Protein AF-A0A3D1PBG0-F1 (afdb_monomer_lite)

Foldseek 3Di:
DQFAFEEEEDAPVVCVVCVVVVVVCCVRYNDYHYDYLPQPLPPDPVSVVVVVVVLVVCCVVPVLVNLVVQQFLVNQAVSLVVLCVVQVPDPDNGQEYEYEARSHAVHPDDDDRAYEYEDADDLVRCVVPPVSNNSDPDPVRSVSSVVRVVSRCVRHPYYHYPDPSRVD

Structure (mmCIF, N/CA/C/O backbone):
data_AF-A0A3D1PBG0-F1
#
_entry.id   AF-A0A3D1PBG0-F1
#
loop_
_atom_site.group_PDB
_atom_site.id
_atom_site.type_symbol
_atom_site.label_atom_id
_atom_site.label_alt_id
_atom_site.label_comp_id
_atom_site.label_asym_id
_atom_site.label_entity_id
_atom_site.label_seq_id
_atom_site.pdbx_PDB_ins_code
_atom_site.Cartn_x
_atom_site.Cartn_y
_atom_site.Cartn_z
_atom_site.occupancy
_atom_site.B_iso_or_equiv
_atom_site.auth_seq_id
_atom_site.auth_comp_id
_atom_site.auth_asym_id
_atom_site.auth_atom_id
_atom_site.pdbx_PDB_model_num
ATOM 1 N N . MET A 1 1 ? -12.988 -9.705 21.119 1.00 61.44 1 MET A N 1
ATOM 2 C CA . MET A 1 1 ? -12.071 -8.571 20.894 1.00 61.44 1 MET A CA 1
ATOM 3 C C . MET A 1 1 ? -12.846 -7.545 20.090 1.00 61.44 1 MET A C 1
ATOM 5 O O . MET A 1 1 ? -13.422 -7.934 19.080 1.00 61.44 1 MET A O 1
ATOM 9 N N . LYS A 1 2 ? -12.994 -6.318 20.593 1.00 81.25 2 LYS A N 1
ATOM 10 C CA . LYS A 1 2 ? -13.660 -5.228 19.870 1.00 81.25 2 LYS A CA 1
ATOM 11 C C . LYS A 1 2 ? -12.547 -4.421 19.209 1.00 81.25 2 LYS A C 1
ATOM 13 O O . LYS A 1 2 ? -11.598 -4.080 19.902 1.00 81.25 2 LYS A O 1
ATOM 18 N N . PHE A 1 3 ? -12.619 -4.226 17.898 1.00 92.12 3 PHE A N 1
ATOM 19 C CA . PHE A 1 3 ? -11.688 -3.346 17.202 1.00 92.12 3 PHE A CA 1
ATOM 20 C C . PHE A 1 3 ? -12.263 -1.930 17.227 1.00 92.12 3 PHE A C 1
ATOM 22 O O . PHE A 1 3 ? -13.442 -1.741 16.924 1.00 92.12 3 PHE A O 1
ATOM 29 N N . GLU A 1 4 ? -11.457 -0.953 17.612 1.00 95.38 4 GLU A N 1
ATOM 30 C CA . GLU A 1 4 ? -11.879 0.437 17.778 1.00 95.38 4 GLU A CA 1
ATOM 31 C C . GLU A 1 4 ? -11.439 1.266 16.571 1.00 95.38 4 GLU A C 1
ATOM 33 O O . GLU A 1 4 ? -12.263 1.942 15.951 1.00 95.38 4 GLU A O 1
ATOM 38 N N . HIS A 1 5 ? -10.178 1.137 16.159 1.00 97.56 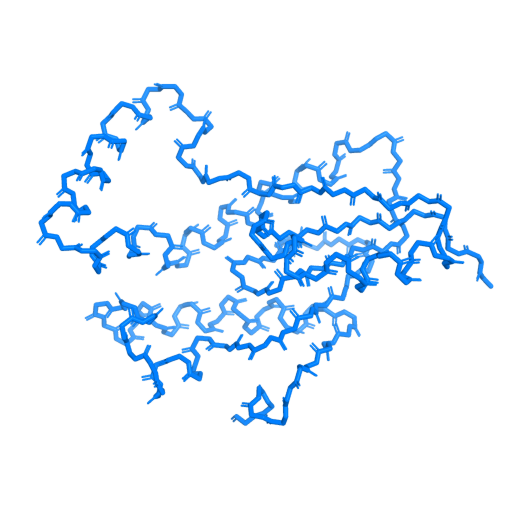5 HIS A N 1
ATOM 39 C CA . HIS A 1 5 ? -9.558 2.039 15.196 1.00 97.56 5 HIS A CA 1
ATOM 40 C C . HIS A 1 5 ? -9.002 1.312 13.966 1.00 97.56 5 HIS A C 1
ATOM 42 O O . HIS A 1 5 ? -8.009 0.583 14.039 1.00 97.56 5 HIS A O 1
ATOM 48 N N . LEU A 1 6 ? -9.604 1.583 12.805 1.00 97.81 6 LEU A N 1
ATOM 49 C CA . LEU A 1 6 ? -9.105 1.175 11.493 1.00 97.81 6 LEU A CA 1
ATOM 50 C C .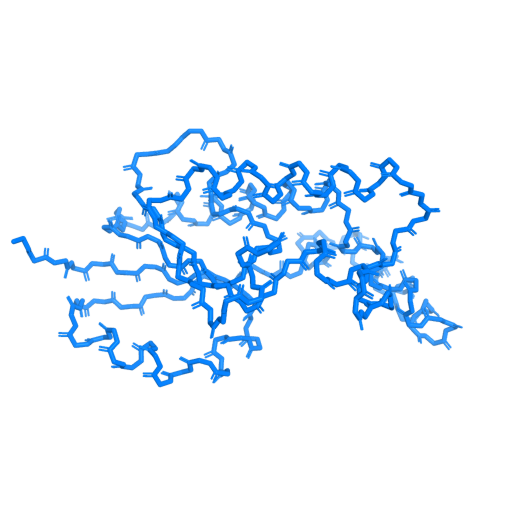 LEU A 1 6 ? -8.471 2.361 10.773 1.00 97.81 6 LEU A C 1
ATOM 52 O O . LEU A 1 6 ? -9.118 3.389 10.568 1.00 97.81 6 LEU A O 1
ATOM 56 N N . VAL A 1 7 ? -7.247 2.183 10.285 1.00 97.94 7 VAL A N 1
ATOM 57 C CA . VAL A 1 7 ? -6.604 3.148 9.385 1.00 97.94 7 VAL A CA 1
ATOM 58 C C . VAL A 1 7 ? -6.516 2.558 7.988 1.00 97.94 7 VAL A C 1
ATOM 60 O O . VAL A 1 7 ? -5.925 1.505 7.785 1.00 97.94 7 VAL A O 1
ATOM 63 N N . VAL A 1 8 ? -7.087 3.241 7.003 1.00 97.38 8 VAL A N 1
ATOM 64 C CA . VAL A 1 8 ? -7.045 2.858 5.592 1.00 97.38 8 VAL A CA 1
ATOM 65 C C . VAL A 1 8 ? -5.971 3.671 4.877 1.00 97.38 8 VAL A C 1
ATOM 67 O O . VAL A 1 8 ? -5.978 4.902 4.917 1.00 97.38 8 VAL A O 1
ATOM 70 N N . THR A 1 9 ? -5.067 2.991 4.179 1.00 96.25 9 THR A N 1
ATOM 71 C CA . THR A 1 9 ? -3.975 3.603 3.412 1.00 96.25 9 THR A CA 1
ATOM 72 C C . THR A 1 9 ? -4.083 3.221 1.938 1.00 96.25 9 THR A C 1
ATOM 74 O O . THR A 1 9 ? -4.420 2.093 1.594 1.00 96.25 9 THR A O 1
ATOM 77 N N . GLY A 1 10 ? -3.818 4.156 1.029 1.00 92.44 10 GLY A N 1
ATOM 78 C CA . GLY A 1 10 ? -3.836 3.903 -0.412 1.00 92.44 10 GLY A CA 1
ATOM 79 C C . GLY A 1 10 ? -3.897 5.183 -1.240 1.00 92.44 10 GLY A C 1
ATOM 80 O O . GLY A 1 10 ? -3.747 6.292 -0.722 1.00 92.44 10 GLY A O 1
ATOM 81 N N . ASP A 1 11 ? -4.120 5.018 -2.544 1.00 87.12 11 ASP A N 1
ATOM 82 C CA . ASP A 1 11 ? -4.402 6.144 -3.437 1.00 87.12 11 ASP A CA 1
ATOM 83 C C . ASP A 1 11 ? -5.865 6.615 -3.264 1.00 87.12 11 ASP A C 1
ATOM 85 O O . ASP A 1 11 ? -6.774 5.772 -3.240 1.00 87.12 11 ASP A O 1
ATOM 89 N N . PRO A 1 12 ? -6.134 7.936 -3.199 1.00 87.44 12 PRO A N 1
ATOM 90 C CA . PRO A 1 12 ? -7.490 8.475 -3.072 1.00 87.44 12 PRO A CA 1
ATOM 91 C C . PRO A 1 12 ? -8.471 7.989 -4.147 1.00 87.44 12 PRO A C 1
ATOM 93 O O . PRO A 1 12 ? -9.658 7.799 -3.860 1.00 87.44 12 PRO A O 1
ATOM 96 N N . PHE A 1 13 ? -7.996 7.743 -5.374 1.00 86.56 13 PHE A N 1
ATOM 97 C CA . PHE A 1 13 ? -8.817 7.175 -6.445 1.00 86.56 13 PHE A CA 1
ATOM 98 C C . PHE A 1 13 ? -9.429 5.835 -6.019 1.00 86.56 13 PHE A C 1
ATOM 100 O O . PHE A 1 13 ? -10.619 5.572 -6.228 1.00 86.56 13 PHE A O 1
ATOM 107 N N . PHE A 1 14 ? -8.634 5.002 -5.352 1.00 88.88 14 PHE A N 1
ATOM 108 C CA . PHE A 1 14 ? -9.062 3.689 -4.900 1.00 88.88 14 PHE A CA 1
ATOM 109 C C . PHE A 1 14 ? -9.926 3.734 -3.646 1.00 88.88 14 PHE A C 1
ATOM 111 O O . PHE A 1 14 ? -10.770 2.852 -3.481 1.00 88.88 14 PHE A O 1
ATOM 118 N N . PHE A 1 15 ? -9.799 4.767 -2.815 1.00 90.62 15 PHE A N 1
ATOM 119 C CA . PHE A 1 15 ? -10.732 4.984 -1.709 1.00 90.62 15 PHE A CA 1
ATOM 120 C C . PHE A 1 15 ? -12.153 5.181 -2.223 1.00 90.62 15 PHE A C 1
ATOM 122 O O . PHE A 1 15 ? -13.081 4.508 -1.776 1.00 90.62 15 PHE A O 1
ATOM 129 N N . ASN A 1 16 ? -12.312 6.036 -3.235 1.00 89.81 16 ASN A N 1
ATOM 130 C CA . ASN A 1 16 ? -13.614 6.267 -3.847 1.00 89.81 16 ASN A CA 1
ATOM 131 C C . ASN A 1 16 ? -14.141 5.014 -4.569 1.00 89.81 16 ASN A C 1
ATOM 133 O O . ASN A 1 16 ? -15.311 4.661 -4.407 1.00 89.81 16 ASN A O 1
ATOM 137 N N . ARG A 1 17 ? -13.278 4.301 -5.312 1.00 91.38 17 ARG A N 1
ATOM 138 C CA . ARG A 1 17 ? -13.647 3.047 -5.999 1.00 91.38 17 ARG A CA 1
ATOM 139 C C . ARG A 1 17 ? -14.179 1.989 -5.025 1.00 91.38 17 ARG A C 1
ATOM 141 O O . ARG A 1 17 ? -15.126 1.286 -5.362 1.00 91.38 17 ARG A O 1
ATOM 148 N N . HIS A 1 18 ? -13.620 1.915 -3.817 1.00 93.00 18 HIS A N 1
ATOM 149 C CA . HIS A 1 18 ? -13.978 0.919 -2.801 1.00 93.00 18 HIS A CA 1
ATOM 150 C C . HIS A 1 18 ? -14.784 1.501 -1.631 1.00 93.00 18 HIS A C 1
ATOM 152 O O . HIS A 1 18 ? -14.865 0.887 -0.571 1.00 93.00 18 HIS A O 1
ATOM 158 N N . LYS A 1 19 ? -15.448 2.652 -1.804 1.00 94.38 19 LYS A N 1
ATOM 159 C CA . LYS A 1 19 ? -16.191 3.323 -0.720 1.00 94.38 19 LYS A CA 1
ATOM 160 C C . LYS A 1 19 ? -17.218 2.432 -0.012 1.00 94.38 19 LYS A C 1
ATOM 162 O O . LYS A 1 19 ? -17.438 2.576 1.184 1.00 94.38 19 LYS A O 1
ATOM 167 N N . PHE A 1 20 ? -17.840 1.498 -0.735 1.00 95.69 20 PHE A N 1
ATOM 168 C CA . PHE A 1 20 ? -18.821 0.575 -0.161 1.00 95.69 20 PHE A CA 1
ATOM 169 C C . PHE A 1 20 ? -18.180 -0.511 0.707 1.00 95.69 20 PHE A C 1
ATOM 171 O O . PHE A 1 20 ? -18.786 -0.908 1.696 1.00 95.69 20 PHE A O 1
ATOM 178 N N . LEU A 1 21 ? -16.949 -0.930 0.392 1.00 94.75 21 LEU A N 1
ATOM 179 C CA . LEU A 1 21 ? -16.167 -1.808 1.261 1.00 94.75 21 LEU A CA 1
ATOM 180 C C . LEU A 1 21 ? -15.880 -1.102 2.588 1.00 94.75 21 LEU A C 1
ATOM 182 O O . LEU A 1 21 ? -16.163 -1.656 3.643 1.00 94.75 21 LEU A O 1
ATOM 186 N N . PHE A 1 22 ? -15.398 0.143 2.550 1.00 95.25 22 PHE A N 1
ATOM 187 C CA . PHE A 1 22 ? -15.105 0.886 3.782 1.00 95.25 22 PHE A CA 1
ATOM 188 C C . PHE A 1 22 ? -16.366 1.236 4.577 1.00 95.25 22 PHE A C 1
ATOM 190 O O . PHE A 1 22 ? -16.336 1.203 5.802 1.00 95.25 22 PHE A O 1
ATOM 197 N N . LYS A 1 23 ? -17.495 1.481 3.898 1.00 95.88 23 LYS A N 1
ATOM 198 C CA . LYS A 1 23 ? -18.808 1.621 4.546 1.00 95.88 23 LYS A CA 1
ATOM 199 C C . LYS A 1 23 ? -19.257 0.332 5.242 1.00 95.88 23 LYS A C 1
ATOM 201 O O . LYS A 1 23 ? -19.898 0.398 6.282 1.00 95.88 23 LYS A O 1
ATOM 206 N N . ALA A 1 24 ? -18.966 -0.835 4.670 1.00 95.75 24 ALA A N 1
ATOM 207 C CA . ALA A 1 24 ? -19.243 -2.105 5.333 1.00 95.75 24 ALA A CA 1
ATOM 208 C C . ALA A 1 24 ? -18.287 -2.327 6.516 1.00 95.75 24 ALA A C 1
ATOM 210 O O . ALA A 1 24 ? -18.718 -2.745 7.580 1.00 95.75 24 ALA A O 1
ATOM 211 N N . LEU A 1 25 ? -17.003 -1.989 6.370 1.00 94.44 25 LEU A N 1
ATOM 212 C CA . LEU A 1 25 ? -16.030 -2.094 7.460 1.00 94.44 25 LEU A CA 1
ATOM 213 C C . LEU A 1 25 ? -16.372 -1.174 8.639 1.00 94.44 25 LEU A C 1
ATOM 215 O O . LEU A 1 25 ? -16.182 -1.578 9.780 1.00 94.44 25 LEU A O 1
ATOM 219 N N . SER A 1 26 ? -16.950 0.007 8.403 1.00 95.38 26 SER A N 1
ATOM 220 C CA . SER A 1 26 ? -17.315 0.935 9.482 1.00 95.38 26 SER A CA 1
ATOM 221 C C . SER A 1 26 ? -18.400 0.417 10.434 1.00 95.38 26 SER A C 1
ATOM 223 O O . SER A 1 26 ? -18.667 1.072 11.430 1.00 95.38 26 SER A O 1
ATOM 225 N N . SER A 1 27 ? -19.050 -0.724 10.167 1.00 95.06 27 SER A N 1
ATOM 226 C CA . SER A 1 27 ? -19.922 -1.371 11.163 1.00 95.06 27 SER A CA 1
ATOM 227 C C . SER A 1 27 ? -19.165 -2.238 12.174 1.00 95.06 27 SER A C 1
ATOM 229 O O . SER A 1 27 ? -19.766 -2.692 13.144 1.00 95.06 27 SER A O 1
ATOM 231 N N . TYR A 1 28 ? -17.878 -2.509 11.936 1.00 95.12 28 TYR A N 1
ATOM 232 C CA . TYR A 1 28 ? -17.033 -3.373 12.771 1.00 95.12 28 TYR A CA 1
ATOM 233 C C . TYR A 1 28 ? -15.980 -2.606 13.579 1.00 95.12 28 TYR A C 1
ATOM 235 O O . TYR A 1 28 ? -15.365 -3.193 14.465 1.00 95.12 28 TYR A O 1
ATOM 243 N N . PHE A 1 29 ? -15.785 -1.324 13.271 1.00 96.12 29 PHE A N 1
ATOM 244 C CA . PHE A 1 29 ? -14.836 -0.428 13.926 1.00 96.12 29 PHE A CA 1
ATOM 245 C C . PHE A 1 29 ? -15.571 0.826 14.390 1.00 96.12 29 PHE A C 1
ATOM 247 O O . PHE A 1 29 ? -16.512 1.267 13.730 1.00 96.12 29 PHE A O 1
ATOM 254 N N . GLU A 1 30 ? -15.139 1.415 15.500 1.00 95.25 30 GLU A N 1
ATOM 255 C CA . GLU A 1 30 ? -15.702 2.681 15.984 1.00 95.25 30 GLU A CA 1
ATOM 256 C C . GLU A 1 30 ? -15.279 3.853 15.096 1.00 95.25 30 GLU A C 1
ATOM 258 O O . GLU A 1 30 ? -16.076 4.749 14.811 1.00 95.25 30 GLU A O 1
ATOM 263 N N . GLN A 1 31 ? -14.038 3.816 14.607 1.00 96.38 31 GLN A N 1
ATOM 264 C CA . GLN A 1 31 ? -13.470 4.838 13.745 1.00 96.38 31 GLN A CA 1
ATOM 265 C C . GLN A 1 31 ? -12.755 4.214 12.546 1.00 96.38 31 GLN A C 1
ATOM 267 O O . GLN A 1 31 ? -11.934 3.308 12.680 1.00 96.38 31 GLN A O 1
ATOM 272 N N . VAL A 1 32 ? -13.042 4.759 11.361 1.00 97.00 32 VAL A N 1
ATOM 273 C CA . VAL A 1 32 ? -12.311 4.475 10.123 1.00 97.00 32 VAL A CA 1
ATOM 274 C C . VAL A 1 32 ? -11.673 5.773 9.641 1.00 97.00 32 VAL A C 1
ATOM 276 O O . VAL A 1 32 ? -12.373 6.694 9.218 1.00 97.00 32 VAL A O 1
ATOM 279 N N . GLU A 1 33 ? -10.348 5.856 9.714 1.00 96.75 33 GLU A N 1
ATOM 280 C CA . GLU A 1 33 ? -9.567 7.007 9.259 1.00 96.75 33 GLU A CA 1
ATOM 281 C C . GLU A 1 33 ? -8.838 6.686 7.951 1.00 96.75 33 GLU A C 1
ATOM 283 O O . GLU A 1 33 ? -8.410 5.559 7.727 1.00 96.75 33 GLU A O 1
ATOM 288 N N . PHE A 1 34 ? -8.685 7.677 7.071 1.00 95.88 34 PHE A N 1
ATOM 289 C CA . PHE A 1 34 ? -8.013 7.508 5.783 1.00 95.88 34 PHE A CA 1
ATOM 290 C C . PHE A 1 34 ? -6.722 8.317 5.750 1.00 95.88 34 PHE A C 1
ATOM 292 O O . PHE A 1 34 ? -6.756 9.549 5.754 1.00 95.88 34 PHE A O 1
ATOM 299 N N . ILE A 1 35 ? -5.590 7.633 5.620 1.00 94.06 35 ILE A N 1
ATOM 300 C CA . ILE A 1 35 ? -4.301 8.270 5.364 1.00 94.06 35 ILE A CA 1
ATOM 301 C C . ILE A 1 35 ? -4.026 8.204 3.866 1.00 94.06 35 ILE A C 1
ATOM 303 O O . ILE A 1 35 ? -3.775 7.148 3.282 1.00 94.06 35 ILE A O 1
ATOM 307 N N . GLN A 1 36 ? -4.076 9.374 3.238 1.00 87.75 36 GLN A N 1
ATOM 308 C CA . GLN A 1 36 ? -3.710 9.537 1.840 1.00 87.75 36 GLN A CA 1
ATOM 309 C C . GLN A 1 36 ? -2.198 9.696 1.739 1.00 87.75 36 GLN A C 1
ATOM 311 O O . GLN A 1 36 ? -1.615 10.652 2.267 1.00 87.75 36 GLN A O 1
ATOM 316 N N . THR A 1 37 ? -1.561 8.787 1.008 1.00 73.12 37 THR A N 1
ATOM 317 C CA . THR A 1 37 ? -0.159 8.968 0.641 1.00 73.12 37 THR A CA 1
ATOM 318 C C . THR A 1 37 ? -0.118 9.953 -0.513 1.00 73.12 37 THR A C 1
ATOM 320 O O . THR A 1 37 ? -0.263 9.586 -1.680 1.00 73.12 37 THR A O 1
ATOM 323 N N . ASN A 1 38 ? 0.024 11.235 -0.179 1.00 63.41 38 ASN A N 1
ATOM 324 C CA . ASN A 1 38 ? 0.191 12.274 -1.182 1.00 63.41 38 ASN A CA 1
ATOM 325 C C . ASN A 1 38 ? 1.386 11.937 -2.072 1.00 63.41 38 ASN A C 1
ATOM 327 O O . ASN A 1 38 ? 2.401 11.399 -1.624 1.00 63.41 38 ASN A O 1
ATOM 331 N N . ASN A 1 39 ? 1.254 12.265 -3.353 1.00 57.91 39 ASN A N 1
ATOM 332 C CA . ASN A 1 39 ? 2.299 12.037 -4.334 1.00 57.91 39 ASN A CA 1
ATOM 333 C C . ASN A 1 39 ? 3.629 12.610 -3.805 1.00 57.91 39 ASN A C 1
ATOM 335 O O . ASN A 1 39 ? 3.658 13.753 -3.351 1.00 57.91 39 ASN A O 1
ATOM 339 N N . LEU A 1 40 ? 4.718 11.832 -3.865 1.00 54.44 40 LEU A N 1
ATOM 340 C CA . LEU A 1 40 ? 6.058 12.167 -3.330 1.00 54.44 40 LEU A CA 1
ATOM 341 C C . LEU A 1 40 ? 6.547 13.587 -3.683 1.00 54.44 40 LEU A C 1
ATOM 343 O O . LEU A 1 40 ? 7.368 14.180 -2.993 1.00 54.44 40 LEU A O 1
ATOM 347 N N . TYR A 1 41 ? 6.005 14.133 -4.766 1.00 50.53 41 TYR A N 1
ATOM 348 C CA . TYR A 1 41 ? 6.304 15.422 -5.372 1.00 50.53 41 TYR A CA 1
ATOM 349 C C . TYR A 1 41 ? 5.467 16.579 -4.828 1.00 50.53 41 TYR A C 1
ATOM 351 O O . TYR A 1 41 ? 5.490 17.647 -5.423 1.00 50.53 41 TYR A O 1
ATOM 359 N N . TYR A 1 42 ? 4.684 16.389 -3.766 1.00 44.94 42 TYR A N 1
ATOM 360 C CA . TYR A 1 42 ? 3.957 17.482 -3.112 1.00 44.94 42 TYR A CA 1
ATOM 361 C C . TYR A 1 42 ? 4.657 17.992 -1.847 1.00 44.94 42 TYR A C 1
ATOM 363 O O . TYR A 1 42 ? 4.340 19.082 -1.373 1.00 44.94 42 TYR A O 1
ATOM 371 N N . GLN A 1 43 ? 5.638 17.256 -1.314 1.00 45.38 43 GLN A N 1
ATOM 372 C CA . GLN A 1 43 ? 6.192 17.524 0.017 1.00 45.38 43 GLN A CA 1
ATOM 373 C C . GLN A 1 43 ? 7.382 18.503 0.051 1.00 45.38 43 GLN A C 1
ATOM 375 O O . GLN A 1 43 ? 7.680 19.034 1.117 1.00 45.38 43 GLN A O 1
ATOM 380 N N . SER A 1 44 ? 8.037 18.816 -1.075 1.00 44.19 44 SER A N 1
ATOM 381 C CA . SER A 1 44 ? 9.212 19.709 -1.098 1.00 44.19 44 SER A CA 1
ATOM 382 C C . SER A 1 44 ? 8.977 20.929 -2.003 1.00 44.19 44 SER A C 1
ATOM 384 O O . SER A 1 44 ? 9.085 20.858 -3.224 1.00 44.19 44 SER A O 1
ATOM 386 N N . LYS A 1 45 ? 8.668 22.096 -1.412 1.00 45.16 45 LYS A N 1
ATOM 387 C CA . LYS A 1 45 ? 8.322 23.339 -2.148 1.00 45.16 45 LYS A CA 1
ATOM 388 C C . LYS A 1 45 ? 9.304 23.710 -3.277 1.00 45.16 45 LYS A C 1
ATOM 390 O O . LYS A 1 45 ? 8.883 24.326 -4.248 1.00 45.16 45 LYS A O 1
ATOM 395 N N . ILE A 1 46 ? 10.576 23.315 -3.177 1.00 47.78 46 ILE A N 1
ATOM 396 C CA . ILE A 1 46 ? 11.630 23.626 -4.158 1.00 47.78 46 ILE A CA 1
ATOM 397 C C . ILE A 1 46 ? 11.732 22.555 -5.263 1.00 47.78 46 ILE A C 1
ATOM 399 O O . ILE A 1 46 ? 11.899 22.903 -6.431 1.00 47.78 46 ILE A O 1
ATOM 403 N N . SER A 1 47 ? 11.538 21.263 -4.957 1.00 49.03 47 SER A N 1
ATOM 404 C CA . SER A 1 47 ? 11.468 20.220 -6.001 1.00 49.03 47 SER A CA 1
ATOM 405 C C . SER A 1 47 ? 10.155 20.251 -6.785 1.00 49.03 47 SER A C 1
ATOM 407 O O . SER A 1 47 ? 10.108 19.776 -7.919 1.00 49.03 47 SER A O 1
ATOM 409 N N . ASN A 1 48 ? 9.092 20.811 -6.199 1.00 48.31 48 ASN A N 1
ATOM 410 C CA . ASN A 1 48 ? 7.757 20.883 -6.795 1.00 48.31 48 ASN A CA 1
ATOM 411 C C . ASN A 1 48 ? 7.730 21.717 -8.087 1.00 48.31 48 ASN A C 1
ATOM 413 O O . ASN A 1 48 ? 6.953 21.411 -8.989 1.00 48.31 48 ASN A O 1
ATOM 417 N N . PHE A 1 49 ? 8.587 22.737 -8.215 1.00 52.56 49 PHE A N 1
ATOM 418 C CA . PHE A 1 49 ? 8.646 23.552 -9.430 1.00 52.56 49 PHE A CA 1
ATOM 419 C C . PHE A 1 49 ? 9.317 22.791 -10.579 1.00 52.56 49 PHE A C 1
ATOM 421 O O . PHE A 1 49 ? 8.688 22.539 -11.604 1.00 52.56 49 PHE A O 1
ATOM 428 N N . PHE A 1 50 ? 10.557 22.335 -10.386 1.00 54.06 50 PHE A N 1
ATOM 429 C CA . PHE A 1 50 ? 11.309 21.642 -11.437 1.00 54.06 50 PHE A CA 1
ATOM 430 C C . PHE A 1 50 ? 10.693 20.292 -11.817 1.00 54.06 50 PHE A C 1
ATOM 432 O O . PHE A 1 50 ? 10.676 19.941 -12.996 1.00 54.06 50 PHE A O 1
ATOM 439 N N . MET A 1 51 ? 10.127 19.557 -10.853 1.00 51.09 51 MET A N 1
ATOM 440 C CA . MET A 1 51 ? 9.494 18.268 -11.137 1.00 51.09 51 MET A CA 1
ATOM 441 C C . MET A 1 51 ? 8.033 18.377 -11.566 1.00 51.09 51 MET A C 1
ATOM 443 O O . MET A 1 51 ? 7.582 17.559 -12.357 1.00 51.09 51 MET A O 1
ATOM 447 N N . GLY A 1 52 ? 7.296 19.404 -11.135 1.00 55.91 52 GLY A N 1
ATOM 448 C CA . GLY A 1 52 ? 5.976 19.703 -11.698 1.00 55.91 52 GLY A CA 1
ATOM 449 C C . GLY A 1 52 ? 6.070 20.125 -13.166 1.00 55.91 52 GLY A C 1
ATOM 450 O O . GLY A 1 52 ? 5.256 19.703 -13.989 1.00 55.91 52 GLY A O 1
ATOM 451 N N . VAL A 1 53 ? 7.105 20.898 -13.510 1.00 59.72 53 VAL A N 1
ATOM 452 C CA . VAL A 1 53 ? 7.441 21.253 -14.895 1.00 59.72 53 VAL A CA 1
ATOM 453 C C . VAL A 1 53 ? 7.878 20.013 -15.675 1.00 59.72 53 VAL A C 1
ATOM 455 O O . VAL A 1 53 ? 7.316 19.753 -16.737 1.00 59.72 53 VAL A O 1
ATOM 458 N N . SER A 1 54 ? 8.789 19.188 -15.146 1.00 56.97 54 SER A N 1
ATOM 459 C CA . SER A 1 54 ? 9.221 17.969 -15.845 1.00 56.97 54 SER A CA 1
ATOM 460 C C . SER A 1 54 ? 8.095 16.944 -16.000 1.00 56.97 54 SER A C 1
ATOM 462 O O . SER A 1 54 ? 7.992 16.329 -17.052 1.00 56.97 54 SER A O 1
ATOM 464 N N . TYR A 1 55 ? 7.202 16.796 -15.020 1.00 56.12 55 TYR A N 1
ATOM 465 C CA . TYR A 1 55 ? 6.032 15.919 -15.098 1.00 56.12 55 TYR A CA 1
ATOM 466 C C . TYR A 1 55 ? 5.023 16.406 -16.143 1.00 56.12 55 TYR A C 1
ATOM 468 O O . TYR A 1 55 ? 4.542 15.600 -16.936 1.00 56.12 55 TYR A O 1
ATOM 476 N N . LYS A 1 56 ? 4.735 17.716 -16.208 1.00 58.41 56 LYS A N 1
ATOM 477 C CA . LYS A 1 56 ? 3.875 18.296 -17.257 1.00 58.41 56 LYS A CA 1
ATOM 478 C C . LYS A 1 56 ? 4.492 18.145 -18.648 1.00 58.41 56 LYS A C 1
ATOM 480 O O . LYS A 1 56 ? 3.794 17.730 -19.566 1.00 58.41 56 LYS A O 1
ATOM 485 N N . ILE A 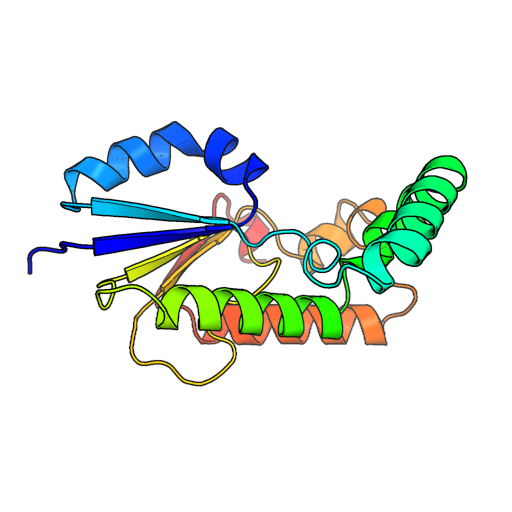1 57 ? 5.789 18.421 -18.794 1.00 59.94 57 ILE A N 1
ATOM 486 C CA . ILE A 1 57 ? 6.512 18.251 -20.064 1.00 59.94 57 ILE A CA 1
ATOM 487 C C . ILE A 1 57 ? 6.550 16.770 -20.464 1.00 59.94 57 ILE A C 1
ATOM 489 O O . ILE A 1 57 ? 6.249 16.431 -21.604 1.00 59.94 57 ILE A O 1
ATOM 493 N N . ASN A 1 58 ? 6.848 15.867 -19.530 1.00 54.62 58 ASN A N 1
ATOM 494 C CA . ASN A 1 58 ? 6.883 14.433 -19.800 1.00 54.62 58 ASN A CA 1
ATOM 495 C C . ASN A 1 58 ? 5.495 13.879 -20.134 1.00 54.62 58 ASN A C 1
ATOM 497 O O . ASN A 1 58 ? 5.408 13.079 -21.051 1.00 54.62 58 ASN A O 1
ATOM 501 N N . ASN A 1 59 ? 4.416 14.325 -19.484 1.00 55.12 59 ASN A N 1
ATOM 502 C CA . ASN A 1 59 ? 3.052 13.921 -19.852 1.00 55.12 59 ASN A CA 1
ATOM 503 C C . ASN A 1 59 ? 2.615 14.435 -21.228 1.00 55.12 59 ASN A C 1
ATOM 505 O O . ASN A 1 59 ? 1.869 13.745 -21.915 1.00 55.12 59 ASN A O 1
ATOM 509 N N . LEU A 1 60 ? 3.086 15.616 -21.638 1.00 58.69 60 LEU A N 1
ATOM 510 C CA . LEU A 1 60 ? 2.828 16.164 -22.973 1.00 58.69 60 LEU A CA 1
ATOM 511 C C . LEU A 1 60 ? 3.605 15.423 -24.072 1.00 58.69 60 LEU A C 1
ATOM 513 O O . LEU A 1 60 ? 3.117 15.313 -25.191 1.00 58.69 60 LEU A O 1
ATOM 517 N N . VAL A 1 61 ? 4.803 14.912 -23.766 1.00 56.53 61 VAL A N 1
ATOM 518 C CA . VAL A 1 61 ? 5.695 14.273 -24.752 1.00 56.53 61 VAL A CA 1
ATOM 519 C C . VAL A 1 61 ? 5.561 12.743 -24.769 1.00 56.53 61 VAL A C 1
ATOM 521 O O . VAL A 1 61 ? 5.700 12.121 -25.818 1.00 56.53 61 VAL A O 1
ATOM 524 N N . SER A 1 62 ? 5.325 12.102 -23.621 1.00 55.38 62 SER A N 1
ATOM 525 C CA . SER A 1 62 ? 5.132 10.653 -23.494 1.00 55.38 62 SER A CA 1
ATOM 526 C C . SER A 1 62 ? 4.567 10.287 -22.107 1.00 55.38 62 SER A C 1
ATOM 528 O O . SER A 1 62 ? 5.333 10.231 -21.139 1.00 55.38 62 SER A O 1
ATOM 530 N N . PRO A 1 63 ? 3.268 9.954 -21.990 1.00 56.31 63 PRO A N 1
ATOM 531 C CA . PRO A 1 63 ? 2.637 9.533 -20.729 1.00 56.31 63 PRO A CA 1
ATOM 532 C C . PRO A 1 63 ? 3.413 8.426 -19.991 1.00 56.31 63 PRO A C 1
ATOM 534 O O . PRO A 1 63 ? 3.562 8.457 -18.770 1.00 56.31 63 PRO A O 1
ATOM 537 N N . ASN A 1 64 ? 4.042 7.514 -20.741 1.00 55.97 64 ASN A N 1
ATOM 538 C CA . ASN A 1 64 ? 4.881 6.445 -20.195 1.00 55.97 64 ASN A CA 1
ATOM 539 C C . ASN A 1 64 ? 6.091 6.958 -19.395 1.00 55.97 64 ASN A C 1
ATOM 541 O O . ASN A 1 64 ? 6.562 6.264 -18.500 1.00 55.97 64 ASN A O 1
ATOM 545 N N . LYS A 1 65 ? 6.633 8.148 -19.689 1.00 55.97 65 LYS A N 1
ATOM 546 C CA . LYS A 1 65 ? 7.755 8.727 -18.925 1.00 55.97 65 LYS A CA 1
ATOM 547 C C . LYS A 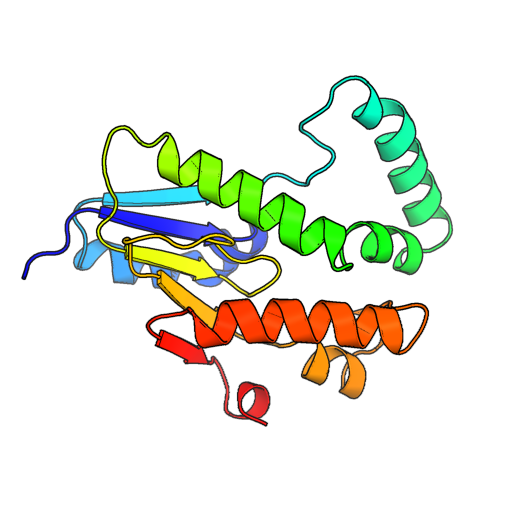1 65 ? 7.314 9.279 -17.573 1.00 55.97 65 LYS A C 1
ATOM 549 O O . LYS A 1 65 ? 8.104 9.258 -16.635 1.00 55.97 65 LYS A O 1
ATOM 554 N N . ALA A 1 66 ? 6.079 9.759 -17.465 1.00 56.44 66 ALA A N 1
ATOM 555 C CA . ALA A 1 66 ? 5.533 10.297 -16.226 1.00 56.44 66 ALA A CA 1
ATOM 556 C C . ALA A 1 66 ? 5.246 9.187 -15.201 1.00 56.44 66 ALA A C 1
ATOM 558 O O . ALA A 1 66 ? 5.546 9.354 -14.021 1.00 56.44 66 ALA A O 1
ATOM 559 N N . GLU A 1 67 ? 4.772 8.019 -15.648 1.00 60.19 67 GLU A N 1
ATOM 560 C CA . GLU A 1 67 ? 4.552 6.868 -14.761 1.00 60.19 67 GLU A CA 1
ATOM 561 C C . GLU A 1 67 ? 5.855 6.272 -14.196 1.00 60.19 67 GLU A C 1
ATOM 563 O O . GLU A 1 67 ? 5.886 5.831 -13.045 1.00 60.19 67 GLU A O 1
ATOM 568 N N . LYS A 1 68 ? 6.956 6.311 -14.961 1.00 62.09 68 LYS A N 1
ATOM 569 C CA . LYS A 1 68 ? 8.290 5.827 -14.532 1.00 62.09 68 LYS A CA 1
ATOM 570 C C . LYS A 1 68 ? 8.817 6.525 -13.290 1.00 62.09 68 LYS A C 1
ATOM 572 O O . LYS A 1 68 ? 9.484 5.919 -12.454 1.00 62.09 68 LYS A O 1
ATOM 577 N N . VAL A 1 69 ? 8.498 7.809 -13.168 1.00 66.06 69 VAL A N 1
ATOM 578 C CA . VAL A 1 69 ? 8.908 8.636 -12.034 1.00 66.06 69 VAL A CA 1
ATOM 579 C C . VAL A 1 69 ? 8.350 8.061 -10.723 1.00 66.06 69 VAL A C 1
ATOM 581 O O . VAL A 1 69 ? 8.960 8.222 -9.670 1.00 66.06 69 VAL A O 1
ATOM 584 N N . TRP A 1 70 ? 7.227 7.335 -10.780 1.00 72.69 70 TRP A N 1
ATOM 585 C CA . TRP A 1 70 ? 6.525 6.808 -9.606 1.00 72.69 70 TRP A CA 1
ATOM 586 C C . TRP A 1 70 ? 6.644 5.293 -9.429 1.00 72.69 70 TRP A C 1
ATOM 588 O O . TRP A 1 70 ? 6.358 4.798 -8.340 1.00 72.69 70 TRP A O 1
ATOM 598 N N . LYS A 1 71 ? 7.060 4.564 -10.470 1.00 84.88 71 LYS A N 1
ATOM 599 C CA . LYS A 1 71 ? 7.156 3.097 -10.493 1.00 84.88 71 LYS A CA 1
ATOM 600 C C . LYS A 1 71 ? 8.613 2.627 -10.470 1.00 84.88 71 LYS A C 1
ATOM 602 O O . LYS A 1 71 ? 9.124 2.093 -11.447 1.00 84.88 71 LYS A O 1
ATOM 607 N N . ASN A 1 72 ? 9.296 2.869 -9.353 1.00 89.88 72 ASN A N 1
ATOM 608 C CA . ASN A 1 72 ? 10.640 2.357 -9.071 1.00 89.88 72 ASN A CA 1
ATOM 609 C C . ASN A 1 72 ? 10.803 2.042 -7.572 1.00 89.88 72 ASN A C 1
ATOM 611 O O . ASN A 1 72 ? 10.014 2.508 -6.748 1.00 89.88 72 ASN A O 1
ATOM 615 N N . GLU A 1 73 ? 11.835 1.267 -7.231 1.00 93.06 73 GLU A N 1
ATOM 616 C CA . GLU A 1 73 ? 12.140 0.835 -5.856 1.00 93.06 73 GLU A CA 1
ATOM 617 C C . GLU A 1 73 ? 12.256 2.012 -4.879 1.00 93.06 73 GLU A C 1
ATOM 619 O O . GLU A 1 73 ? 11.612 2.021 -3.832 1.00 93.06 73 GLU A O 1
ATOM 624 N N . GLN A 1 74 ? 13.019 3.050 -5.232 1.00 91.75 74 GLN A N 1
ATOM 625 C CA . GLN A 1 74 ? 13.221 4.191 -4.341 1.00 91.75 74 GLN A CA 1
ATOM 626 C C . GLN A 1 74 ? 11.902 4.912 -4.044 1.00 91.75 74 GLN A C 1
ATOM 628 O O . GLN A 1 74 ? 11.634 5.254 -2.893 1.00 91.75 74 GLN A O 1
ATOM 633 N N . ALA A 1 75 ? 11.059 5.114 -5.058 1.00 90.19 75 ALA A N 1
ATOM 634 C CA . ALA A 1 75 ? 9.744 5.719 -4.888 1.00 90.19 75 ALA A CA 1
ATOM 635 C C . ALA A 1 75 ? 8.838 4.864 -3.987 1.00 90.19 75 ALA A C 1
ATOM 637 O O . ALA A 1 75 ? 8.167 5.411 -3.109 1.00 90.19 75 ALA A O 1
ATOM 638 N N . PHE A 1 76 ? 8.855 3.539 -4.153 1.00 93.25 76 PHE A N 1
ATOM 639 C CA . PHE A 1 76 ? 8.119 2.608 -3.297 1.00 93.25 76 PHE A CA 1
ATOM 640 C C . PHE A 1 76 ? 8.553 2.749 -1.832 1.00 93.25 76 PHE A C 1
ATOM 642 O O . PHE A 1 76 ? 7.720 2.967 -0.948 1.00 93.25 76 PHE A O 1
ATOM 649 N N . ILE A 1 77 ? 9.861 2.686 -1.567 1.00 94.50 77 ILE A N 1
ATOM 650 C CA . ILE A 1 77 ? 10.428 2.769 -0.212 1.00 94.50 77 ILE A CA 1
ATOM 651 C C . ILE A 1 77 ? 10.136 4.134 0.412 1.00 94.50 77 ILE A C 1
ATOM 653 O O . ILE A 1 77 ? 9.703 4.213 1.561 1.00 94.50 77 ILE A O 1
ATOM 657 N N . THR A 1 78 ? 10.330 5.223 -0.334 1.00 91.75 78 THR A N 1
ATOM 658 C CA . THR A 1 78 ? 10.070 6.573 0.177 1.00 91.75 78 THR A CA 1
ATOM 659 C C . THR A 1 78 ? 8.593 6.764 0.519 1.00 91.75 78 THR A C 1
ATOM 661 O O . THR A 1 78 ? 8.300 7.306 1.582 1.00 91.75 78 THR A O 1
ATOM 664 N N . ARG A 1 79 ? 7.660 6.286 -0.321 1.00 91.62 79 ARG A N 1
ATOM 665 C CA . ARG A 1 79 ? 6.218 6.328 -0.009 1.00 91.62 79 ARG A CA 1
ATOM 666 C C . ARG A 1 79 ? 5.920 5.546 1.259 1.00 91.62 79 ARG A C 1
ATOM 668 O O . ARG A 1 79 ? 5.284 6.089 2.149 1.00 91.62 79 ARG A O 1
ATOM 675 N N . SER A 1 80 ? 6.471 4.340 1.359 1.00 94.56 80 SER A N 1
ATOM 676 C CA . SER A 1 80 ? 6.303 3.469 2.523 1.00 94.56 80 SER A CA 1
ATOM 677 C C . SER A 1 80 ? 6.720 4.172 3.818 1.00 94.56 80 SER A C 1
ATOM 679 O O . SER A 1 80 ? 5.944 4.251 4.763 1.00 94.56 80 SER A O 1
ATOM 681 N N . LYS A 1 81 ? 7.904 4.799 3.833 1.00 94.00 81 LYS A N 1
ATOM 682 C CA . LYS A 1 81 ? 8.413 5.539 5.001 1.00 94.00 81 LYS A CA 1
ATOM 683 C C . LYS A 1 81 ? 7.589 6.780 5.345 1.00 94.00 81 LYS A C 1
ATOM 685 O O . LYS A 1 81 ? 7.440 7.104 6.520 1.00 94.00 81 LYS A O 1
ATOM 690 N N . ILE A 1 82 ? 7.065 7.490 4.345 1.00 92.69 82 ILE A N 1
ATOM 691 C CA . ILE A 1 82 ? 6.177 8.641 4.570 1.00 92.69 82 ILE A CA 1
ATOM 692 C C . ILE A 1 82 ? 4.867 8.173 5.200 1.00 92.69 82 ILE A C 1
ATOM 694 O O . ILE A 1 82 ? 4.456 8.743 6.209 1.00 92.69 82 ILE A O 1
ATOM 698 N N . THR A 1 83 ? 4.238 7.136 4.645 1.00 94.56 83 THR A N 1
ATOM 699 C CA . THR A 1 83 ? 2.993 6.584 5.188 1.00 94.56 83 THR A CA 1
ATOM 700 C C . THR A 1 83 ? 3.200 6.060 6.603 1.00 94.56 83 THR A C 1
ATOM 702 O O . THR A 1 83 ? 2.425 6.389 7.498 1.00 94.56 83 THR A O 1
ATOM 705 N N . GLU A 1 84 ? 4.291 5.337 6.842 1.00 95.56 84 GLU A N 1
ATOM 706 C CA . GLU A 1 84 ? 4.673 4.859 8.168 1.00 95.56 84 GLU A CA 1
ATOM 707 C C . GLU A 1 84 ? 4.803 6.018 9.172 1.00 95.56 84 GLU A C 1
ATOM 709 O O . GLU A 1 84 ? 4.276 5.953 10.282 1.00 95.56 84 GLU A O 1
ATOM 714 N N . GLN A 1 85 ? 5.453 7.121 8.786 1.00 94.06 85 GLN A N 1
ATOM 715 C CA . GLN A 1 85 ? 5.545 8.316 9.630 1.00 94.06 85 GLN A CA 1
ATOM 716 C C . GLN A 1 85 ? 4.188 8.982 9.875 1.00 94.06 85 GLN A C 1
ATOM 718 O O . GLN A 1 85 ? 3.985 9.539 10.952 1.00 94.06 85 GLN A O 1
ATOM 723 N N . GLN A 1 86 ? 3.274 8.963 8.903 1.00 95.06 86 GLN A N 1
ATOM 724 C CA . GLN A 1 86 ? 1.918 9.482 9.090 1.00 95.06 86 GLN A CA 1
ATOM 725 C C . GLN A 1 86 ? 1.151 8.637 10.111 1.00 95.06 86 GLN A C 1
ATOM 727 O O . GLN A 1 86 ? 0.577 9.206 11.035 1.00 95.06 86 GLN A O 1
ATOM 732 N N . ILE A 1 87 ? 1.226 7.306 10.009 1.00 95.81 87 ILE A N 1
ATOM 733 C CA . ILE A 1 87 ? 0.610 6.381 10.972 1.00 95.81 87 ILE A CA 1
ATOM 734 C C . ILE A 1 87 ? 1.200 6.594 12.374 1.00 95.81 87 ILE A C 1
ATOM 736 O O . ILE A 1 87 ? 0.461 6.722 13.343 1.00 95.81 87 ILE A O 1
ATOM 740 N N . LYS A 1 88 ? 2.528 6.725 12.494 1.00 94.25 88 LYS A N 1
ATOM 741 C CA . LYS A 1 88 ? 3.214 6.975 13.780 1.00 94.25 88 LYS A CA 1
ATOM 742 C C . LYS A 1 88 ? 2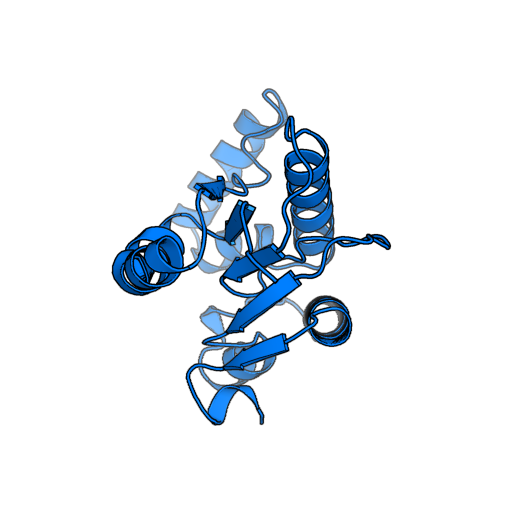.851 8.307 14.446 1.00 94.25 88 LYS A C 1
ATOM 744 O O . LYS A 1 88 ? 3.119 8.475 15.630 1.00 94.25 88 LYS A O 1
ATOM 749 N N . ARG A 1 89 ? 2.323 9.275 13.692 1.00 95.25 89 ARG A N 1
ATOM 750 C CA . ARG A 1 89 ? 1.945 10.609 14.196 1.00 95.25 89 ARG A CA 1
ATOM 751 C C . ARG A 1 89 ? 0.483 10.701 14.625 1.00 95.25 89 ARG A C 1
ATOM 753 O O . ARG A 1 89 ? 0.069 11.773 15.063 1.00 95.25 89 ARG A O 1
ATOM 760 N N . LEU A 1 90 ? -0.290 9.627 14.478 1.00 95.88 90 LEU A N 1
ATOM 761 C CA . LEU A 1 90 ? -1.649 9.573 14.996 1.00 95.88 90 LEU A CA 1
ATOM 762 C C . LEU A 1 90 ? -1.633 9.753 16.519 1.00 95.88 90 LEU A C 1
ATOM 764 O O . LEU A 1 90 ? -0.711 9.318 17.206 1.00 95.88 90 LEU A O 1
ATOM 768 N N . ALA A 1 91 ? -2.671 10.397 17.051 1.00 96.88 91 ALA A N 1
ATOM 769 C CA . ALA A 1 91 ? -2.832 10.584 18.495 1.00 96.88 91 ALA A CA 1
ATOM 770 C C . ALA A 1 91 ? -3.173 9.275 19.239 1.00 96.88 91 ALA A C 1
ATOM 772 O O . ALA A 1 91 ? -3.252 9.262 20.464 1.00 96.88 91 ALA A O 1
ATOM 773 N N . TYR A 1 92 ? -3.388 8.193 18.491 1.00 95.88 92 TYR A N 1
ATOM 774 C CA . TYR A 1 92 ? -3.749 6.861 18.953 1.00 95.88 92 TYR A CA 1
ATOM 775 C C . TYR A 1 92 ? -2.964 5.806 18.159 1.00 95.88 92 TYR A C 1
ATOM 777 O O . TYR A 1 92 ? -2.418 6.092 17.091 1.00 95.88 92 TYR A O 1
ATOM 785 N N . VAL A 1 93 ? -2.921 4.575 18.670 1.00 96.38 93 VAL A N 1
ATOM 786 C CA . VAL A 1 93 ? -2.361 3.418 17.959 1.00 96.38 93 VAL A CA 1
ATOM 787 C C . VAL A 1 93 ? -3.523 2.683 17.289 1.00 96.38 93 VAL A C 1
ATOM 789 O O . VAL A 1 93 ? -4.399 2.213 18.010 1.00 96.38 93 VAL A O 1
ATOM 792 N N . PRO A 1 94 ? -3.596 2.605 15.946 1.00 97.44 94 PRO A N 1
ATOM 793 C CA . PRO A 1 94 ? -4.660 1.852 15.291 1.00 97.44 94 PRO A CA 1
ATOM 794 C C . PRO A 1 94 ? -4.560 0.360 15.604 1.00 97.44 94 PRO A C 1
ATOM 796 O O . PRO A 1 94 ? -3.459 -0.183 15.700 1.00 97.44 94 PRO A O 1
ATOM 799 N N . ASP A 1 95 ? -5.704 -0.318 15.685 1.00 97.25 95 ASP A N 1
ATOM 800 C CA . ASP A 1 95 ? -5.734 -1.770 15.876 1.00 97.25 95 ASP A CA 1
ATOM 801 C C . ASP A 1 95 ? -5.346 -2.519 14.599 1.00 97.25 95 ASP A C 1
ATOM 803 O O . ASP A 1 95 ? -4.862 -3.651 14.648 1.00 97.25 95 ASP A O 1
ATOM 807 N N . LEU A 1 96 ? -5.605 -1.901 13.443 1.00 97.69 96 LEU A N 1
ATOM 808 C CA . LEU A 1 96 ? -5.355 -2.478 12.132 1.00 97.69 96 LEU A CA 1
ATOM 809 C C . LEU A 1 96 ? -5.091 -1.387 11.093 1.00 97.69 96 LEU A C 1
ATOM 811 O O . LEU A 1 96 ? -5.805 -0.382 11.028 1.00 97.69 96 LEU A O 1
ATOM 815 N N . VAL A 1 97 ? -4.121 -1.635 10.211 1.00 97.81 97 VAL A N 1
ATOM 816 C CA . VAL A 1 97 ? -3.962 -0.875 8.965 1.00 97.81 97 VAL A CA 1
ATOM 817 C C . VAL A 1 97 ? -4.490 -1.681 7.777 1.00 97.81 97 VAL A C 1
ATOM 819 O O . VAL A 1 97 ? -4.119 -2.833 7.563 1.00 97.81 97 VAL A O 1
ATOM 822 N N . PHE A 1 98 ? -5.360 -1.074 6.977 1.00 97.56 98 PHE A N 1
ATOM 823 C CA . PHE A 1 98 ? -5.916 -1.649 5.758 1.00 97.56 98 PHE A CA 1
ATOM 824 C C . PHE A 1 98 ? -5.307 -0.961 4.537 1.00 97.56 98 PHE A C 1
ATOM 826 O O . PHE A 1 98 ? -5.724 0.130 4.140 1.00 97.56 98 PHE A O 1
ATOM 833 N N . GLN A 1 99 ? -4.324 -1.611 3.923 1.00 96.25 99 GLN A N 1
ATOM 834 C CA . GLN A 1 99 ? -3.642 -1.112 2.737 1.00 96.25 99 GLN A CA 1
ATOM 835 C C . GLN A 1 99 ? -4.400 -1.507 1.464 1.00 96.25 99 GLN A C 1
ATOM 837 O O . GLN A 1 99 ? -4.664 -2.679 1.195 1.00 96.25 99 GLN A O 1
ATOM 842 N N . VAL A 1 100 ? -4.717 -0.518 0.638 1.00 94.19 100 VAL A N 1
ATOM 843 C CA . VAL A 1 100 ? -5.385 -0.689 -0.652 1.00 94.19 100 VAL A CA 1
ATOM 844 C C . VAL A 1 100 ? -4.323 -0.651 -1.750 1.00 94.19 100 VAL A C 1
ATOM 846 O O . VAL A 1 100 ? -3.704 0.391 -1.976 1.00 94.19 100 VAL A O 1
ATOM 849 N N . PHE A 1 101 ? -4.120 -1.779 -2.435 1.00 88.69 101 PHE A N 1
ATOM 850 C CA . PHE A 1 101 ? -3.032 -2.029 -3.397 1.00 88.69 101 PHE A CA 1
ATOM 851 C C . PHE A 1 101 ? -1.620 -1.955 -2.817 1.00 88.69 101 PHE A C 1
ATOM 853 O O . PHE A 1 101 ? -1.406 -1.488 -1.706 1.00 88.69 101 PHE A O 1
ATOM 860 N N . SER A 1 102 ? -0.627 -2.378 -3.601 1.00 81.94 102 SER A N 1
ATOM 861 C CA . SER A 1 102 ? 0.783 -2.394 -3.187 1.00 81.94 102 SER A CA 1
ATOM 862 C C . SER A 1 102 ? 1.656 -1.517 -4.060 1.00 81.94 102 SER A C 1
ATOM 864 O O . SER A 1 102 ? 2.622 -1.959 -4.664 1.00 81.94 102 SER A O 1
ATOM 866 N N . MET A 1 103 ? 1.316 -0.232 -4.097 1.00 88.81 103 MET A N 1
ATOM 867 C CA . MET A 1 103 ? 2.212 0.797 -4.636 1.00 88.81 103 MET A CA 1
ATOM 868 C C . MET A 1 103 ? 3.262 1.255 -3.609 1.00 88.81 103 MET A C 1
ATOM 870 O O . MET A 1 103 ? 4.155 2.031 -3.948 1.00 88.81 103 MET A O 1
ATOM 874 N N . TYR A 1 104 ? 3.098 0.831 -2.355 1.00 93.31 104 TYR A N 1
ATOM 875 C CA . TYR A 1 104 ? 4.005 0.998 -1.225 1.00 93.31 104 TYR A CA 1
ATOM 876 C C . TYR A 1 104 ? 3.578 0.033 -0.098 1.00 93.31 104 TYR A C 1
ATOM 878 O O . TYR A 1 104 ? 2.552 -0.644 -0.209 1.00 93.31 104 TYR A O 1
ATOM 886 N N . ASN A 1 105 ? 4.361 -0.025 0.977 1.00 94.81 105 ASN A N 1
ATOM 887 C CA . ASN A 1 105 ? 4.101 -0.797 2.190 1.00 94.81 105 ASN A CA 1
ATOM 888 C C . ASN A 1 105 ? 3.747 0.165 3.347 1.00 94.81 105 ASN A C 1
ATOM 890 O O . ASN A 1 105 ? 4.477 1.139 3.527 1.00 94.81 105 ASN A O 1
ATOM 894 N N . PRO A 1 106 ? 2.669 -0.044 4.128 1.00 95.62 106 PRO A N 1
ATOM 895 C CA . PRO A 1 106 ? 2.365 0.815 5.278 1.00 95.62 106 PRO A CA 1
ATOM 896 C C . PRO A 1 106 ? 3.472 0.833 6.346 1.00 95.62 106 PRO A C 1
ATOM 898 O O . PRO A 1 106 ? 3.600 1.836 7.047 1.00 95.62 106 PRO A O 1
ATOM 901 N N . PHE A 1 107 ? 4.278 -0.232 6.443 1.00 96.12 107 PHE A N 1
ATOM 902 C CA . PHE A 1 107 ? 5.391 -0.358 7.387 1.00 96.12 107 PHE A CA 1
ATOM 903 C C . PHE A 1 107 ? 6.614 -0.948 6.682 1.00 96.12 107 PHE A C 1
ATOM 905 O O . PHE A 1 107 ? 6.687 -2.153 6.453 1.00 96.12 107 PHE A O 1
ATOM 912 N N . TRP A 1 108 ? 7.571 -0.104 6.290 1.00 95.38 108 TRP A N 1
ATOM 913 C CA . TRP A 1 108 ? 8.798 -0.585 5.643 1.00 95.38 108 TRP A CA 1
ATOM 914 C C . TRP A 1 108 ? 9.758 -1.197 6.662 1.00 95.38 108 TRP A C 1
ATOM 916 O O . TRP A 1 108 ? 10.375 -2.234 6.403 1.00 95.38 108 TRP A O 1
ATOM 926 N N . ASP A 1 109 ? 9.866 -0.547 7.818 1.00 91.88 109 ASP A N 1
ATOM 927 C CA . ASP A 1 109 ? 10.623 -1.037 8.960 1.00 91.88 109 ASP A CA 1
ATOM 928 C C . ASP A 1 109 ? 9.704 -1.858 9.891 1.00 91.88 109 ASP A C 1
ATOM 930 O O . ASP A 1 109 ? 8.478 -1.849 9.759 1.00 91.88 109 ASP A O 1
ATOM 934 N N . LYS A 1 110 ? 10.282 -2.615 10.835 1.00 85.31 110 LYS A N 1
ATOM 935 C CA . LYS A 1 110 ? 9.496 -3.465 11.747 1.00 85.31 110 LYS A CA 1
ATOM 936 C C . LYS A 1 110 ? 8.524 -2.618 12.577 1.00 85.31 110 LYS A C 1
ATOM 938 O O . LYS A 1 110 ? 8.937 -1.638 13.199 1.00 85.31 110 LYS A O 1
ATOM 943 N N . PHE A 1 111 ? 7.266 -3.051 12.645 1.00 86.62 111 PHE A N 1
ATOM 944 C CA . PHE A 1 111 ? 6.227 -2.384 13.421 1.00 86.62 111 PHE A CA 1
ATOM 945 C C . PHE A 1 111 ? 5.257 -3.385 14.058 1.00 86.62 111 PHE A C 1
ATOM 947 O O . PHE A 1 111 ? 5.042 -4.465 13.512 1.00 86.62 111 PHE A O 1
ATOM 954 N N . ASP A 1 112 ? 4.690 -3.020 15.210 1.00 92.25 112 ASP A N 1
ATOM 955 C CA . ASP A 1 112 ? 3.851 -3.917 16.024 1.00 92.25 112 ASP A CA 1
ATOM 956 C C . ASP A 1 112 ? 2.350 -3.822 15.688 1.00 92.25 112 ASP A C 1
ATOM 958 O O . ASP A 1 112 ? 1.540 -4.559 16.246 1.00 92.25 112 ASP A O 1
ATOM 962 N N . ILE A 1 113 ? 1.967 -2.940 14.758 1.00 96.38 113 ILE A N 1
ATOM 963 C CA . ILE A 1 113 ? 0.583 -2.819 14.287 1.00 96.38 113 ILE A CA 1
ATOM 964 C C . ILE A 1 113 ? 0.360 -3.795 13.127 1.00 96.38 113 ILE A C 1
ATOM 966 O O . ILE A 1 113 ? 1.067 -3.702 12.117 1.00 96.38 113 ILE A O 1
ATOM 970 N N . PRO A 1 114 ? -0.623 -4.709 13.212 1.00 96.62 114 PRO A N 1
ATOM 971 C CA . PRO A 1 114 ? -0.920 -5.596 12.104 1.00 96.62 114 PRO A CA 1
ATOM 972 C C . PRO A 1 114 ? -1.488 -4.798 10.929 1.00 96.62 114 PRO A C 1
ATOM 974 O O . PRO A 1 114 ? -2.232 -3.827 11.095 1.00 96.62 114 PRO A O 1
ATOM 977 N N . TYR A 1 115 ? -1.180 -5.243 9.715 1.00 97.38 115 TYR A N 1
ATOM 978 C CA . TYR A 1 115 ? -1.828 -4.716 8.526 1.00 97.38 115 TYR A CA 1
ATOM 979 C C . TYR A 1 115 ? -2.274 -5.819 7.586 1.00 97.38 115 TYR A C 1
ATOM 981 O O . TYR A 1 115 ? -1.688 -6.900 7.522 1.00 97.38 115 TYR A O 1
ATOM 989 N N . VAL A 1 116 ? -3.322 -5.519 6.836 1.00 97.00 116 VAL A N 1
ATOM 990 C CA . VAL A 1 116 ? -3.832 -6.350 5.751 1.00 97.00 116 VAL A CA 1
ATOM 991 C C . VAL A 1 116 ? -3.741 -5.582 4.449 1.00 97.00 116 VAL A C 1
ATOM 993 O O . VAL A 1 116 ? -3.775 -4.351 4.440 1.00 97.00 116 VAL A O 1
ATOM 996 N N . THR A 1 117 ? -3.631 -6.307 3.342 1.00 96.06 117 THR A N 1
ATOM 997 C CA . THR A 1 117 ? -3.585 -5.700 2.010 1.00 96.06 117 THR A CA 1
ATOM 998 C C . THR A 1 117 ? -4.725 -6.219 1.147 1.00 96.06 117 THR A C 1
ATOM 1000 O O . THR A 1 117 ? -4.983 -7.421 1.123 1.00 96.06 117 THR A O 1
ATOM 1003 N N . TYR A 1 118 ? -5.387 -5.323 0.416 1.00 95.12 118 TYR A N 1
ATOM 1004 C CA . TYR A 1 118 ? -6.396 -5.655 -0.588 1.00 95.12 118 TYR A CA 1
ATOM 1005 C C . TYR A 1 118 ? -5.849 -5.431 -2.000 1.00 95.12 118 TYR A C 1
ATOM 1007 O O . TYR A 1 118 ? -5.486 -4.309 -2.359 1.00 95.12 118 TYR A O 1
ATOM 1015 N N . LEU A 1 119 ? -5.761 -6.507 -2.786 1.00 91.56 119 LEU A N 1
ATOM 1016 C CA . LEU A 1 119 ? -5.038 -6.580 -4.057 1.00 91.56 119 LEU A CA 1
ATOM 1017 C C . LEU A 1 119 ? -5.955 -6.968 -5.218 1.00 91.56 119 LEU A C 1
ATOM 1019 O O . LEU A 1 119 ? -6.585 -8.024 -5.194 1.00 91.56 119 LEU A O 1
ATOM 1023 N N . ASP A 1 120 ? -5.955 -6.160 -6.276 1.00 87.25 120 ASP A N 1
ATOM 1024 C CA . ASP A 1 120 ? -6.557 -6.490 -7.579 1.00 87.25 120 ASP A CA 1
ATOM 1025 C C . ASP A 1 120 ? -5.512 -6.889 -8.620 1.00 87.25 120 ASP A C 1
ATOM 1027 O O . ASP A 1 120 ? -5.856 -7.528 -9.613 1.00 87.25 120 ASP A O 1
ATOM 1031 N N . TYR A 1 121 ? -4.247 -6.529 -8.391 1.00 87.44 121 TYR A N 1
ATOM 1032 C CA . TYR A 1 121 ? -3.207 -6.611 -9.399 1.00 87.44 121 TYR A CA 1
ATOM 1033 C C . TYR A 1 121 ? -1.807 -6.566 -8.773 1.00 87.44 121 TYR A C 1
ATOM 1035 O O . TYR A 1 121 ? -1.599 -5.935 -7.735 1.00 87.44 121 TYR A O 1
ATOM 1043 N N . THR A 1 122 ? -0.843 -7.213 -9.431 1.00 92.31 122 THR A N 1
ATOM 1044 C CA . THR A 1 122 ? 0.592 -7.170 -9.096 1.00 92.31 122 THR A CA 1
ATOM 1045 C C . THR A 1 122 ? 1.382 -6.622 -10.273 1.00 92.31 122 THR A C 1
ATOM 1047 O O . THR A 1 122 ? 0.924 -6.669 -11.423 1.00 92.31 122 THR A O 1
ATOM 1050 N N . MET A 1 123 ? 2.602 -6.147 -10.032 1.00 92.50 123 MET A N 1
ATOM 1051 C CA . MET A 1 123 ? 3.447 -5.687 -11.128 1.00 92.50 123 MET A CA 1
ATOM 1052 C C . MET A 1 123 ? 3.882 -6.826 -12.059 1.00 92.50 123 MET A C 1
ATOM 1054 O O . MET A 1 123 ? 4.061 -6.613 -13.259 1.00 92.50 123 MET A O 1
ATOM 1058 N N . ALA A 1 124 ? 3.989 -8.052 -11.542 1.00 92.62 124 ALA A N 1
ATOM 1059 C CA . ALA A 1 124 ? 4.209 -9.238 -12.366 1.00 92.62 124 ALA A CA 1
ATOM 1060 C C . ALA A 1 124 ? 3.051 -9.476 -13.350 1.00 92.62 124 ALA A C 1
ATOM 1062 O O . ALA A 1 124 ? 3.280 -9.655 -14.552 1.00 92.62 124 ALA A O 1
ATOM 1063 N N . LEU A 1 125 ? 1.807 -9.388 -12.871 1.00 92.00 125 LEU A N 1
ATOM 1064 C CA . LEU A 1 125 ? 0.621 -9.510 -13.716 1.00 92.00 125 LEU A CA 1
ATOM 1065 C C . LEU A 1 125 ? 0.523 -8.353 -14.723 1.00 92.00 125 LEU A C 1
ATOM 1067 O O . LEU A 1 125 ? 0.188 -8.583 -15.891 1.00 92.00 125 LEU A O 1
ATOM 1071 N N . ALA A 1 126 ? 0.897 -7.139 -14.301 1.00 90.88 126 ALA A N 1
ATOM 1072 C CA . ALA A 1 126 ? 1.004 -5.963 -15.159 1.00 90.88 126 ALA A CA 1
ATOM 1073 C C . ALA A 1 126 ? 1.978 -6.174 -16.307 1.00 90.88 126 ALA A C 1
ATOM 1075 O O . ALA A 1 126 ? 1.606 -5.992 -17.460 1.00 90.88 126 ALA A O 1
ATOM 1076 N N . LYS A 1 127 ? 3.194 -6.630 -16.022 1.00 91.38 127 LYS A N 1
ATOM 1077 C CA . LYS A 1 127 ? 4.201 -6.858 -17.056 1.00 91.38 127 LYS A CA 1
ATOM 1078 C C . LYS A 1 127 ? 3.730 -7.851 -18.121 1.00 91.38 127 LYS A C 1
ATOM 1080 O O . LYS A 1 127 ? 3.991 -7.631 -19.301 1.00 91.38 127 LYS A O 1
ATOM 1085 N N . ARG A 1 128 ? 3.013 -8.906 -17.717 1.00 90.44 128 ARG A N 1
ATOM 1086 C CA . ARG A 1 128 ? 2.470 -9.924 -18.631 1.00 90.44 128 ARG A CA 1
ATOM 1087 C C . ARG A 1 128 ? 1.293 -9.415 -19.464 1.00 90.44 128 ARG A C 1
ATOM 1089 O O . ARG A 1 128 ? 1.222 -9.714 -20.650 1.00 90.44 128 ARG A O 1
ATOM 1096 N N . SER A 1 129 ? 0.364 -8.696 -18.838 1.00 89.88 129 SER A N 1
ATOM 1097 C CA . SER A 1 129 ? -0.980 -8.481 -19.406 1.00 89.88 129 SER A CA 1
ATOM 1098 C C . SER A 1 129 ? -1.246 -7.028 -19.807 1.00 89.88 129 SER A C 1
ATOM 1100 O O . SER A 1 129 ? -2.162 -6.755 -20.575 1.00 89.88 129 SER A O 1
ATOM 1102 N N . TRP A 1 130 ? -0.447 -6.089 -19.301 1.00 86.81 130 TRP A N 1
ATOM 1103 C CA . TRP A 1 130 ? -0.554 -4.659 -19.575 1.00 86.81 130 TRP A CA 1
ATOM 1104 C C . TRP A 1 130 ? 0.805 -3.962 -19.400 1.00 86.81 130 TRP A C 1
ATOM 1106 O O . TRP A 1 130 ? 1.027 -3.198 -18.461 1.00 86.81 130 TRP A O 1
ATOM 1116 N N . SER A 1 131 ? 1.738 -4.229 -20.316 1.00 84.06 131 SER A N 1
ATOM 1117 C CA . SER A 1 131 ? 3.136 -3.774 -20.219 1.00 84.06 131 SER A CA 1
ATOM 1118 C C . SER A 1 131 ? 3.305 -2.253 -20.106 1.00 84.06 131 SER A C 1
ATOM 1120 O O . SER A 1 131 ? 4.258 -1.795 -19.482 1.00 84.06 131 SER A O 1
ATOM 1122 N N . LEU A 1 132 ? 2.358 -1.461 -20.626 1.00 82.94 132 LEU A N 1
ATOM 1123 C CA . LEU A 1 132 ? 2.333 -0.004 -20.439 1.00 82.94 132 LEU A CA 1
ATOM 1124 C C . LEU A 1 132 ? 2.241 0.395 -18.957 1.00 82.94 132 LEU A C 1
ATOM 1126 O O . LEU A 1 132 ? 2.843 1.386 -18.558 1.00 82.94 132 LEU A O 1
ATOM 1130 N N . TRP A 1 133 ? 1.550 -0.405 -18.135 1.00 82.81 133 TRP A N 1
ATOM 1131 C CA . TRP A 1 133 ? 1.430 -0.193 -16.691 1.00 82.81 133 TRP A CA 1
ATOM 1132 C C . TRP A 1 133 ? 2.669 -0.646 -15.904 1.00 82.81 133 TRP A C 1
ATOM 1134 O O . TRP A 1 133 ? 2.810 -0.285 -14.734 1.00 82.81 133 TRP A O 1
ATOM 1144 N N . ALA A 1 134 ? 3.593 -1.372 -16.538 1.00 87.50 134 ALA A N 1
ATOM 1145 C CA . ALA A 1 134 ? 4.872 -1.804 -15.978 1.00 87.50 134 ALA A CA 1
ATOM 1146 C C . ALA A 1 134 ? 6.048 -1.144 -16.731 1.00 87.50 134 ALA A C 1
ATOM 1148 O O . ALA A 1 134 ? 6.817 -1.838 -17.401 1.00 87.50 134 ALA A O 1
ATOM 1149 N N . PRO A 1 135 ? 6.213 0.193 -16.654 1.00 85.81 135 PRO A N 1
ATOM 1150 C CA . PRO A 1 135 ? 7.089 0.950 -17.546 1.00 85.81 135 PRO A CA 1
ATOM 1151 C C . PRO A 1 135 ? 8.582 0.870 -17.159 1.00 85.81 135 PRO A C 1
ATOM 1153 O O . PRO A 1 135 ? 9.293 1.868 -17.230 1.00 85.81 135 PRO A O 1
ATOM 1156 N N . PHE A 1 136 ? 9.089 -0.288 -16.744 1.00 88.75 136 PHE A N 1
ATOM 1157 C CA . PHE A 1 136 ? 10.495 -0.461 -16.359 1.00 88.75 136 PHE A CA 1
ATOM 1158 C C . PHE A 1 136 ? 11.417 -0.401 -17.581 1.00 88.75 136 PHE A C 1
ATOM 1160 O O . PHE A 1 136 ? 11.075 -0.892 -18.656 1.00 88.75 136 PHE A O 1
ATOM 1167 N N . ASN A 1 137 ? 12.599 0.201 -17.433 1.00 86.19 137 ASN A N 1
ATOM 1168 C CA . ASN A 1 137 ? 13.570 0.302 -18.528 1.00 86.19 137 ASN A CA 1
ATOM 1169 C C . ASN A 1 137 ? 14.322 -1.012 -18.760 1.00 86.19 137 ASN A C 1
ATOM 1171 O O . ASN A 1 137 ? 14.843 -1.243 -19.848 1.00 86.19 137 ASN A O 1
ATOM 1175 N N . ASN A 1 138 ? 14.442 -1.836 -17.720 1.00 91.06 138 ASN A N 1
ATOM 1176 C CA . ASN A 1 138 ? 15.195 -3.081 -17.743 1.00 91.06 138 ASN A CA 1
ATOM 1177 C C . ASN A 1 138 ? 14.693 -4.055 -16.664 1.00 91.06 138 ASN A C 1
ATOM 1179 O O . ASN A 1 138 ? 13.964 -3.685 -15.741 1.00 91.06 138 ASN A O 1
ATOM 1183 N N . GLU A 1 139 ? 15.127 -5.311 -16.771 1.00 93.50 139 GLU A N 1
ATOM 1184 C CA . GLU A 1 139 ? 14.767 -6.383 -15.837 1.00 93.50 139 GLU A CA 1
ATOM 1185 C C . GLU A 1 139 ? 15.202 -6.115 -14.396 1.00 93.50 139 GLU A C 1
ATOM 1187 O O . GLU A 1 139 ? 14.522 -6.540 -13.467 1.00 93.50 139 GLU A O 1
ATOM 1192 N N . ARG A 1 140 ? 16.299 -5.380 -14.184 1.00 95.19 140 ARG A N 1
ATOM 1193 C CA . ARG A 1 140 ? 16.784 -5.055 -12.838 1.00 95.19 140 ARG A CA 1
ATOM 1194 C C . ARG A 1 140 ? 15.813 -4.131 -12.105 1.00 95.19 140 ARG A C 1
ATOM 1196 O O . ARG A 1 140 ? 15.517 -4.381 -10.942 1.00 95.19 140 ARG A O 1
ATOM 1203 N N . GLU A 1 141 ? 15.308 -3.093 -12.770 1.00 93.50 141 GLU A N 1
ATOM 1204 C CA . GLU A 1 141 ? 14.304 -2.187 -12.193 1.00 93.50 141 GLU A CA 1
ATOM 1205 C C . GLU A 1 141 ? 12.999 -2.927 -11.869 1.00 93.50 141 GLU A C 1
ATOM 1207 O O . GLU A 1 141 ? 12.431 -2.742 -10.793 1.00 93.50 141 GLU A O 1
ATOM 1212 N N . PHE A 1 142 ? 12.555 -3.802 -12.775 1.00 94.31 142 PHE A N 1
ATOM 1213 C CA . PHE A 1 142 ? 11.378 -4.637 -12.550 1.00 94.31 142 PHE A CA 1
ATOM 1214 C C . PHE A 1 142 ? 11.577 -5.592 -11.363 1.00 94.31 142 PHE A C 1
ATOM 1216 O O . PHE A 1 142 ? 10.728 -5.659 -10.477 1.00 94.31 142 PHE A O 1
ATOM 1223 N N . ALA A 1 143 ? 12.712 -6.292 -11.303 1.00 96.25 143 ALA A N 1
ATOM 1224 C CA . ALA A 1 143 ? 13.035 -7.206 -10.211 1.00 96.25 143 ALA A CA 1
ATOM 1225 C C . ALA A 1 143 ? 13.131 -6.484 -8.857 1.00 96.25 143 ALA A C 1
ATOM 1227 O O . ALA A 1 143 ? 12.679 -7.020 -7.846 1.00 96.25 143 ALA A O 1
ATOM 1228 N N . ALA A 1 144 ? 13.666 -5.259 -8.835 1.00 96.31 144 ALA A N 1
ATOM 1229 C CA . ALA A 1 144 ? 13.711 -4.433 -7.631 1.00 96.31 144 ALA A CA 1
ATOM 1230 C C . ALA A 1 144 ? 12.296 -4.095 -7.127 1.00 96.31 144 ALA A C 1
ATOM 1232 O O . ALA A 1 144 ? 12.007 -4.274 -5.945 1.00 96.31 144 ALA A O 1
ATOM 1233 N N . TRP A 1 145 ? 11.380 -3.711 -8.025 1.00 95.19 145 TRP A N 1
ATOM 1234 C C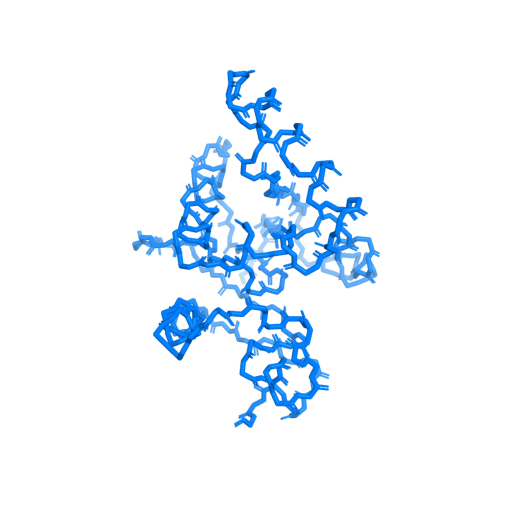A . TRP A 1 145 ? 9.973 -3.500 -7.667 1.00 95.19 145 TRP A CA 1
ATOM 1235 C C . TRP A 1 145 ? 9.310 -4.775 -7.137 1.00 95.19 145 TRP A C 1
ATOM 1237 O O . TRP A 1 145 ? 8.670 -4.752 -6.088 1.00 95.19 145 TRP A O 1
ATOM 1247 N N . VAL A 1 146 ? 9.485 -5.902 -7.831 1.00 95.62 146 VAL A N 1
ATOM 1248 C CA . VAL A 1 146 ? 8.929 -7.195 -7.400 1.00 95.62 146 VAL A CA 1
ATOM 1249 C C . VAL A 1 146 ? 9.464 -7.591 -6.021 1.00 95.62 146 VAL A C 1
ATOM 1251 O O . VAL A 1 146 ? 8.726 -8.145 -5.209 1.00 95.62 146 VAL A O 1
ATOM 1254 N N . ASN A 1 147 ? 10.721 -7.272 -5.703 1.00 96.75 147 ASN A N 1
ATOM 1255 C CA . ASN A 1 147 ? 11.256 -7.495 -4.364 1.00 96.75 147 ASN A CA 1
ATOM 1256 C C . ASN A 1 147 ? 10.575 -6.607 -3.304 1.00 96.75 147 ASN A C 1
ATOM 1258 O O . ASN A 1 147 ? 10.298 -7.099 -2.210 1.00 96.75 147 ASN A O 1
ATOM 1262 N N . CYS A 1 148 ? 10.254 -5.346 -3.614 1.00 96.81 148 CYS A N 1
ATOM 1263 C CA . CYS A 1 148 ? 9.451 -4.492 -2.729 1.00 96.81 148 CYS A CA 1
ATOM 1264 C C . CYS A 1 148 ? 8.056 -5.079 -2.479 1.00 96.81 148 CYS A C 1
ATOM 1266 O O . CYS A 1 148 ? 7.638 -5.182 -1.325 1.00 96.81 148 CYS A O 1
ATOM 1268 N N . GLU A 1 149 ? 7.362 -5.504 -3.539 1.00 95.88 149 GLU A N 1
ATOM 1269 C CA . GLU A 1 149 ? 6.062 -6.180 -3.440 1.00 95.88 149 GLU A CA 1
ATOM 1270 C C . GLU A 1 149 ? 6.165 -7.437 -2.570 1.00 95.88 149 GLU A C 1
ATOM 1272 O O . GLU A 1 149 ? 5.402 -7.590 -1.622 1.00 95.88 149 GLU A O 1
ATOM 1277 N N . ARG A 1 150 ? 7.168 -8.290 -2.808 1.00 95.75 150 ARG A N 1
ATOM 1278 C CA . ARG A 1 150 ? 7.419 -9.502 -2.013 1.00 95.75 150 ARG A CA 1
ATOM 1279 C C . ARG A 1 150 ? 7.599 -9.196 -0.525 1.00 95.75 150 ARG A C 1
ATOM 1281 O O . ARG A 1 150 ? 7.067 -9.930 0.303 1.00 95.75 150 ARG A O 1
ATOM 1288 N N . ILE A 1 151 ? 8.353 -8.150 -0.178 1.00 95.50 151 ILE A N 1
ATOM 1289 C CA . ILE A 1 151 ? 8.553 -7.735 1.220 1.00 95.50 151 ILE A CA 1
ATOM 1290 C C . ILE A 1 151 ? 7.224 -7.292 1.838 1.00 95.50 151 ILE A C 1
ATOM 1292 O O . ILE A 1 151 ? 6.881 -7.772 2.916 1.00 95.50 151 ILE A O 1
ATOM 1296 N N . ALA A 1 152 ? 6.462 -6.439 1.147 1.00 95.31 152 ALA A N 1
ATOM 1297 C CA . ALA A 1 152 ? 5.149 -5.996 1.615 1.00 95.31 152 ALA A CA 1
ATOM 1298 C C . ALA A 1 152 ? 4.192 -7.187 1.807 1.00 95.31 152 ALA A C 1
ATOM 1300 O O . ALA A 1 152 ? 3.551 -7.342 2.838 1.00 95.31 152 ALA A O 1
ATOM 1301 N N . TYR A 1 153 ? 4.146 -8.108 0.850 1.00 95.00 153 TYR A N 1
ATOM 1302 C CA . TYR A 1 153 ? 3.276 -9.277 0.935 1.00 95.00 153 TYR A CA 1
ATOM 1303 C C . TYR A 1 153 ? 3.652 -10.223 2.071 1.00 95.00 153 TYR A C 1
ATOM 1305 O O . TYR A 1 153 ? 2.768 -10.731 2.752 1.00 95.00 153 TYR A O 1
ATOM 1313 N N . ALA A 1 154 ? 4.947 -10.438 2.301 1.00 94.38 154 ALA A N 1
ATOM 1314 C CA . ALA A 1 154 ? 5.428 -11.321 3.358 1.00 94.38 154 ALA A CA 1
ATOM 1315 C C . ALA A 1 154 ? 5.189 -10.767 4.773 1.00 94.38 154 ALA A C 1
ATOM 1317 O O . ALA A 1 154 ? 5.143 -11.538 5.727 1.00 94.38 154 ALA A O 1
ATOM 1318 N N . GLN A 1 155 ? 5.079 -9.445 4.917 1.00 94.31 155 GLN A N 1
ATOM 1319 C CA . GLN A 1 155 ? 4.847 -8.783 6.203 1.00 94.31 155 GLN A CA 1
ATOM 1320 C C . GLN A 1 155 ? 3.359 -8.569 6.512 1.00 94.31 155 GLN A C 1
ATOM 1322 O O . GLN A 1 155 ? 3.009 -8.352 7.672 1.00 94.31 155 GLN A O 1
ATOM 1327 N N . ALA A 1 156 ? 2.485 -8.617 5.503 1.00 95.50 156 ALA A N 1
ATOM 1328 C CA . ALA A 1 156 ? 1.050 -8.472 5.700 1.00 95.50 156 ALA A CA 1
ATOM 1329 C C . ALA A 1 156 ? 0.488 -9.647 6.514 1.00 95.50 156 ALA A C 1
ATOM 1331 O O . ALA A 1 156 ? 0.741 -10.813 6.219 1.00 95.50 156 ALA A O 1
ATOM 1332 N N . HIS A 1 157 ? -0.353 -9.340 7.500 1.00 96.38 157 HIS A N 1
ATOM 1333 C CA . HIS A 1 157 ? -1.067 -10.348 8.281 1.00 96.38 157 HIS A CA 1
ATOM 1334 C C . HIS A 1 157 ? -2.034 -11.158 7.407 1.00 96.38 157 HIS A C 1
ATOM 1336 O O . HIS A 1 157 ? -2.238 -12.352 7.619 1.00 96.38 157 HIS A O 1
ATOM 1342 N N . HIS A 1 158 ? -2.633 -10.505 6.408 1.00 96.19 158 HIS A N 1
ATOM 1343 C CA . HIS A 1 158 ? -3.476 -11.159 5.417 1.00 96.19 158 HIS A CA 1
ATOM 1344 C C . HIS A 1 158 ? -3.453 -10.419 4.076 1.00 96.19 158 HIS A C 1
ATOM 1346 O O . HIS A 1 158 ? -3.379 -9.186 4.028 1.00 96.19 158 HIS A O 1
ATOM 1352 N N . LEU A 1 159 ? -3.570 -11.185 2.989 1.00 95.00 159 LEU A N 1
ATOM 1353 C CA . LEU A 1 159 ? -3.690 -10.687 1.622 1.00 95.00 159 LEU A CA 1
ATOM 1354 C C . LEU A 1 159 ? -5.067 -11.050 1.069 1.00 95.00 159 LEU A C 1
ATOM 1356 O O . LEU A 1 159 ? -5.328 -12.194 0.699 1.00 95.00 159 LEU A O 1
ATOM 1360 N N . PHE A 1 160 ? -5.944 -10.059 0.978 1.00 94.75 160 PHE A N 1
ATOM 1361 C CA . PHE A 1 160 ? -7.223 -10.191 0.299 1.00 94.75 160 PHE A CA 1
ATOM 1362 C C . PHE A 1 160 ? -7.001 -9.999 -1.202 1.00 94.75 160 PHE A C 1
ATOM 1364 O O . PHE A 1 160 ? -6.622 -8.916 -1.644 1.00 94.75 160 PHE A O 1
ATOM 1371 N N . THR A 1 161 ? -7.239 -11.038 -1.996 1.00 91.75 161 THR A N 1
ATOM 1372 C CA . THR A 1 161 ? -7.114 -10.979 -3.461 1.00 91.75 161 THR A CA 1
ATOM 1373 C C . THR A 1 161 ? -8.495 -10.861 -4.098 1.00 91.75 161 THR A C 1
ATOM 1375 O O . THR A 1 161 ? -9.423 -11.560 -3.702 1.00 91.75 161 THR A O 1
ATOM 1378 N N . MET A 1 162 ? -8.655 -9.970 -5.080 1.00 86.62 162 MET A N 1
ATOM 1379 C CA . MET A 1 162 ? -9.934 -9.798 -5.788 1.00 86.62 162 MET A CA 1
ATOM 1380 C C . MET A 1 162 ? -10.197 -10.889 -6.828 1.00 86.62 162 MET A C 1
ATOM 1382 O O . MET A 1 162 ? -11.326 -11.044 -7.288 1.00 86.62 162 MET A O 1
ATOM 1386 N N . SER A 1 163 ? -9.161 -11.618 -7.242 1.00 82.00 163 SER A N 1
ATOM 1387 C CA . SER A 1 163 ? -9.284 -12.725 -8.185 1.00 82.00 163 SER A CA 1
ATOM 1388 C C . SER A 1 163 ? -8.159 -13.740 -8.005 1.00 82.00 163 SER A C 1
ATOM 1390 O O . SER A 1 163 ? -7.084 -13.417 -7.496 1.00 82.00 163 SER A O 1
ATOM 1392 N N . GLU A 1 164 ? -8.384 -14.956 -8.503 1.00 82.31 164 GLU A N 1
ATOM 1393 C CA . GLU A 1 164 ? -7.370 -16.018 -8.543 1.00 82.31 164 GLU A CA 1
ATOM 1394 C C . GLU A 1 164 ? -6.159 -15.652 -9.425 1.00 82.31 164 GLU A C 1
ATOM 1396 O O . GLU A 1 164 ? -5.078 -16.199 -9.237 1.00 82.31 164 GLU A O 1
ATOM 1401 N N . LEU A 1 165 ? -6.293 -14.674 -10.334 1.00 78.62 165 LEU A N 1
ATOM 1402 C CA . LEU A 1 165 ? -5.196 -14.208 -11.197 1.00 78.62 165 LEU A CA 1
ATOM 1403 C C . LEU A 1 165 ? -4.069 -13.517 -10.422 1.00 78.62 165 LEU A C 1
ATOM 1405 O O . LEU A 1 165 ? -2.951 -13.426 -10.919 1.00 78.62 165 LEU A O 1
ATOM 1409 N N . VAL A 1 166 ? -4.358 -13.006 -9.224 1.00 73.94 166 VAL A N 1
ATOM 1410 C CA . VAL A 1 166 ? -3.371 -12.336 -8.364 1.00 73.94 166 VAL A CA 1
ATOM 1411 C C . VAL A 1 166 ? -2.488 -13.357 -7.634 1.00 73.94 166 VAL A C 1
ATOM 1413 O O . VAL A 1 166 ? -1.399 -13.011 -7.185 1.00 73.94 166 VAL A O 1
ATOM 1416 N N . LYS A 1 167 ? -2.935 -14.616 -7.526 1.00 62.56 167 LYS A N 1
ATOM 1417 C CA . LYS A 1 167 ? -2.212 -15.694 -6.832 1.00 62.56 167 LYS A CA 1
ATOM 1418 C C . LYS A 1 167 ? -1.208 -16.441 -7.723 1.00 62.56 167 LYS A C 1
ATOM 1420 O O . LYS A 1 167 ? -0.437 -17.236 -7.194 1.00 62.56 167 LYS A O 1
ATOM 1425 N N . SER A 1 168 ? -1.257 -16.230 -9.044 1.00 52.06 168 SER A N 1
ATOM 1426 C CA . SER A 1 168 ? -0.410 -16.894 -10.053 1.00 52.06 168 SER A CA 1
ATOM 1427 C C . SER A 1 168 ? 0.868 -16.121 -10.343 1.00 52.06 168 SER A C 1
ATOM 1429 O O . SER A 1 168 ? 1.921 -16.769 -10.495 1.00 52.06 168 SER A O 1
#

pLDDT: mean 84.59, std 16.04, range [44.19, 97.94]

Radius of gyration: 16.63 Å; chains: 1; bounding box: 37×40×46 Å

Secondary structure (DSSP, 8-state):
----EEEEEE-HHHHHHTHHHHHHHTTT-SEEEEEE---GGGS-TTHHHHHHHHHHHHHHH-HHHHHHTTSSHHHHHHHHHHHHHHHHTSSS--SEEEEESSSS-S-SS--SS-EEEEES--HHHHHHH-GGGS--SSHHHHHHHHHHHHHHHHH-SEEEESSGGG--

Sequence (168 aa):
MKFEHLVVTGDPFFFNRHKFLFKALSSYFEQVEFIQTNNLYYQSKISNFFMGVSYKINNLVSPNKAEKVWKNEQAFITRSKITEQQIKRLAYVPDLVFQVFSMYNPFWDKFDIPYVTYLDYTMALAKRSWSLWAPFNNEREFAAWVNCERIAYAQAHHLFTMSELVKS